Protein AF-A0AAW9J651-F1 (afdb_monomer_lite)

Structure (mmCIF, N/CA/C/O backbone):
data_AF-A0AAW9J651-F1
#
_entry.id   AF-A0AAW9J651-F1
#
loop_
_atom_site.group_PDB
_atom_site.id
_atom_site.type_symbol
_atom_site.label_atom_id
_atom_site.label_alt_id
_atom_site.label_comp_id
_atom_site.label_asym_id
_atom_site.label_entity_id
_atom_site.label_seq_id
_atom_site.pdbx_PDB_ins_code
_atom_site.Cartn_x
_atom_site.Cartn_y
_atom_site.Cartn_z
_atom_site.occupancy
_atom_site.B_iso_or_equiv
_atom_site.auth_seq_id
_atom_site.auth_comp_id
_atom_site.auth_asym_id
_atom_site.auth_atom_id
_atom_site.pdbx_PDB_model_num
ATOM 1 N N . SER A 1 1 ? 19.633 12.156 -17.819 1.00 75.06 1 SER A N 1
ATOM 2 C CA . SER A 1 1 ? 20.146 12.216 -19.207 1.00 75.06 1 SER A CA 1
ATOM 3 C C . SER A 1 1 ? 18.986 12.232 -20.197 1.00 75.06 1 SER A C 1
ATOM 5 O O . SER A 1 1 ? 17.967 11.613 -19.909 1.00 75.06 1 SER A O 1
ATOM 7 N N . LYS A 1 2 ? 19.108 12.922 -21.343 1.00 80.44 2 LYS A N 1
ATOM 8 C CA . LYS A 1 2 ? 18.122 12.853 -22.446 1.00 80.44 2 LYS A CA 1
ATOM 9 C C . LYS A 1 2 ? 18.175 11.519 -23.210 1.00 80.44 2 LYS A C 1
ATOM 11 O O . LYS A 1 2 ? 17.219 11.188 -23.891 1.00 80.44 2 LYS A O 1
ATOM 16 N N . LEU A 1 3 ? 19.257 10.753 -23.050 1.00 88.94 3 LEU A N 1
ATOM 17 C CA . LEU A 1 3 ? 19.467 9.455 -23.703 1.00 88.94 3 LEU A CA 1
ATOM 18 C C . LEU A 1 3 ? 18.819 8.277 -22.950 1.00 88.94 3 LEU A C 1
ATOM 20 O O . LEU A 1 3 ? 18.811 7.159 -23.449 1.00 88.94 3 LEU A O 1
ATOM 24 N N . LEU A 1 4 ? 18.282 8.509 -21.745 1.00 87.88 4 LEU A N 1
ATOM 25 C CA . LEU A 1 4 ? 17.585 7.478 -20.976 1.00 87.88 4 LEU A CA 1
ATOM 26 C C . LEU A 1 4 ? 16.144 7.340 -21.479 1.00 87.88 4 LEU A C 1
ATOM 28 O O . LEU A 1 4 ? 15.348 8.273 -21.335 1.00 87.88 4 LEU A O 1
ATOM 32 N N . ASN A 1 5 ? 15.791 6.159 -21.990 1.00 89.56 5 ASN A N 1
ATOM 33 C CA . ASN A 1 5 ? 14.395 5.806 -22.229 1.00 89.56 5 ASN A CA 1
ATOM 34 C C . ASN A 1 5 ? 13.692 5.564 -20.882 1.00 89.56 5 ASN A C 1
ATOM 36 O O . ASN A 1 5 ? 13.810 4.492 -20.294 1.00 89.56 5 ASN A O 1
ATOM 40 N N . ARG A 1 6 ? 12.975 6.576 -20.385 1.00 93.19 6 ARG A N 1
ATOM 41 C CA . ARG A 1 6 ? 12.318 6.546 -19.067 1.00 93.19 6 ARG A CA 1
ATOM 42 C C . ARG A 1 6 ? 11.169 5.549 -18.971 1.00 93.19 6 ARG A C 1
ATOM 44 O O . ARG A 1 6 ? 10.837 5.157 -17.864 1.00 93.19 6 ARG A O 1
ATOM 51 N N . THR A 1 7 ? 10.587 5.147 -20.097 1.00 89.81 7 THR A N 1
ATOM 52 C CA . THR A 1 7 ? 9.456 4.214 -20.118 1.00 89.81 7 THR A CA 1
ATOM 53 C C . THR A 1 7 ? 9.890 2.795 -19.771 1.00 89.81 7 THR A C 1
ATOM 55 O O . THR A 1 7 ? 9.180 2.114 -19.047 1.00 89.81 7 THR A O 1
ATOM 58 N N . ILE A 1 8 ? 11.048 2.351 -20.272 1.00 91.88 8 ILE A N 1
ATOM 59 C CA . ILE A 1 8 ? 11.510 0.961 -20.095 1.00 91.88 8 ILE A CA 1
ATOM 60 C C . ILE A 1 8 ? 12.762 0.832 -19.224 1.00 91.88 8 ILE A C 1
ATOM 62 O O . ILE A 1 8 ? 13.072 -0.263 -18.776 1.00 91.88 8 ILE A O 1
ATOM 66 N N . ASN A 1 9 ? 13.495 1.926 -18.993 1.00 90.50 9 ASN A N 1
ATOM 67 C CA . ASN A 1 9 ? 14.720 1.935 -18.183 1.00 90.50 9 ASN A CA 1
ATOM 68 C C . ASN A 1 9 ? 14.652 2.898 -16.990 1.00 90.50 9 ASN A C 1
ATOM 70 O O . ASN A 1 9 ? 15.641 3.072 -16.279 1.00 90.50 9 ASN A O 1
ATOM 74 N N . GLY A 1 10 ? 13.520 3.576 -16.789 1.00 90.62 10 GLY A N 1
ATOM 75 C CA . GLY A 1 10 ? 13.288 4.393 -15.606 1.00 90.62 10 GLY A CA 1
ATOM 76 C C . GLY A 1 10 ? 12.622 3.562 -14.518 1.00 90.62 10 GLY A C 1
ATOM 77 O O . GLY A 1 10 ? 11.543 3.026 -14.740 1.00 90.62 10 GLY A O 1
ATOM 78 N N . LEU A 1 11 ? 13.254 3.475 -13.349 1.00 91.31 11 LEU A N 1
ATOM 79 C CA . LEU A 1 11 ? 12.649 2.887 -12.158 1.00 91.31 11 LEU A CA 1
ATOM 80 C C . LEU A 1 11 ? 12.175 4.017 -11.250 1.00 91.31 11 LEU A C 1
ATOM 82 O O . LEU A 1 11 ? 12.973 4.856 -10.824 1.00 91.31 11 LEU A O 1
ATOM 86 N N . TYR A 1 12 ? 10.872 4.043 -10.997 1.00 93.12 12 TYR A N 1
ATOM 87 C CA . TYR A 1 12 ? 10.204 5.050 -10.189 1.00 93.12 12 TYR A CA 1
ATOM 88 C C . TYR A 1 12 ? 9.187 4.352 -9.293 1.00 93.12 12 TYR A C 1
ATOM 90 O O . TYR A 1 12 ? 8.503 3.454 -9.790 1.00 93.12 12 TYR A O 1
ATOM 98 N N . PRO A 1 13 ? 9.024 4.797 -8.037 1.00 94.12 13 PRO A N 1
ATOM 99 C CA . PRO A 1 13 ? 7.920 4.337 -7.218 1.00 94.12 13 PRO A CA 1
ATOM 100 C C . PRO A 1 13 ? 6.598 4.567 -7.961 1.00 94.12 13 PRO A C 1
ATOM 102 O O . PRO A 1 13 ? 6.349 5.692 -8.416 1.00 94.12 13 PRO A O 1
ATOM 105 N N . PRO A 1 14 ? 5.747 3.539 -8.111 1.00 96.50 14 PRO A N 1
ATOM 106 C CA . PRO A 1 14 ? 4.494 3.670 -8.851 1.00 96.50 14 PRO A CA 1
ATOM 107 C C . PRO A 1 14 ? 3.507 4.615 -8.148 1.00 96.50 14 PRO A C 1
ATOM 109 O O . PRO A 1 14 ? 2.644 5.218 -8.788 1.00 96.50 14 PRO A O 1
ATOM 112 N N . GLY A 1 15 ? 3.617 4.762 -6.826 1.00 96.88 15 GLY A N 1
ATOM 113 C CA . GLY A 1 15 ? 2.658 5.498 -6.018 1.00 96.88 15 GLY A CA 1
ATOM 114 C C . GLY A 1 15 ? 1.270 4.858 -6.061 1.00 96.88 15 GLY A C 1
ATOM 115 O O . GLY A 1 15 ? 1.116 3.644 -6.191 1.00 96.88 15 GLY A O 1
ATOM 116 N N . SER A 1 16 ? 0.227 5.686 -5.975 1.00 97.75 16 SER A N 1
ATOM 117 C CA . SER A 1 16 ? -1.147 5.216 -5.741 1.00 97.75 16 SER A CA 1
ATOM 118 C C . SER A 1 16 ? -1.716 4.273 -6.805 1.00 97.75 16 SER A C 1
ATOM 120 O O . SER A 1 16 ? -2.645 3.538 -6.486 1.00 97.75 16 SER A O 1
ATOM 122 N N . VAL A 1 17 ? -1.174 4.225 -8.028 1.00 97.69 17 VAL A N 1
ATOM 123 C CA . VAL A 1 17 ? -1.630 3.237 -9.028 1.00 97.69 17 VAL A CA 1
ATOM 124 C C . VAL A 1 17 ? -1.392 1.795 -8.556 1.00 97.69 17 VAL A C 1
ATOM 126 O O . VAL A 1 17 ? -2.161 0.896 -8.901 1.00 97.69 17 VAL A O 1
ATOM 129 N N . PHE A 1 18 ? -0.393 1.587 -7.688 1.00 98.50 18 PHE A N 1
ATOM 130 C CA . PHE A 1 18 ? -0.083 0.295 -7.075 1.00 98.50 18 PHE A CA 1
ATOM 131 C C . PHE A 1 18 ? -1.195 -0.225 -6.156 1.00 98.50 18 PHE A C 1
ATOM 133 O O . PHE A 1 18 ? -1.317 -1.430 -5.962 1.00 98.50 18 PHE A O 1
ATOM 140 N N . LYS A 1 19 ? -2.080 0.648 -5.653 1.00 98.62 19 LYS A N 1
ATOM 141 C CA . LYS A 1 19 ? -3.225 0.239 -4.823 1.00 98.62 19 LYS A CA 1
ATOM 142 C C . LYS A 1 19 ? -4.154 -0.741 -5.534 1.00 98.62 19 LYS A C 1
ATOM 144 O O . LYS A 1 19 ? -4.860 -1.478 -4.863 1.00 98.62 19 LYS A O 1
ATOM 149 N N . THR A 1 20 ? -4.119 -0.812 -6.864 1.00 98.62 20 THR A N 1
ATOM 150 C CA . THR A 1 20 ? -4.807 -1.859 -7.637 1.00 98.62 20 THR A CA 1
ATOM 151 C C . THR A 1 20 ? -4.262 -3.259 -7.325 1.00 98.62 20 THR A C 1
ATOM 153 O O . THR A 1 20 ? -5.034 -4.199 -7.134 1.00 98.62 20 THR A O 1
ATOM 156 N N . VAL A 1 21 ? -2.934 -3.398 -7.231 1.00 98.56 21 VAL A N 1
ATOM 157 C CA . VAL A 1 21 ? -2.256 -4.654 -6.868 1.00 98.56 21 VAL A CA 1
ATOM 158 C C . VAL A 1 21 ? -2.578 -5.003 -5.418 1.00 98.56 21 VAL A C 1
ATOM 160 O O . VAL A 1 21 ? -3.012 -6.116 -5.137 1.00 98.56 21 VAL A O 1
ATOM 163 N N . THR A 1 22 ? -2.475 -4.026 -4.514 1.00 98.69 22 THR A N 1
ATOM 164 C CA . THR A 1 22 ? -2.824 -4.200 -3.096 1.00 98.69 22 THR A CA 1
ATOM 165 C C . THR A 1 22 ? -4.294 -4.566 -2.900 1.00 98.69 22 THR A C 1
ATOM 167 O O . THR A 1 22 ? -4.586 -5.453 -2.107 1.00 98.69 22 THR A O 1
ATOM 170 N N . LEU A 1 23 ? -5.225 -3.943 -3.634 1.00 98.69 23 LEU A N 1
ATOM 171 C CA . LEU A 1 23 ? -6.651 -4.287 -3.595 1.00 98.69 23 LEU A CA 1
ATOM 172 C C . LEU A 1 23 ? -6.877 -5.734 -4.035 1.00 98.69 23 LEU A C 1
ATOM 174 O O . LEU A 1 23 ? -7.603 -6.469 -3.373 1.00 98.69 23 LEU A O 1
ATOM 178 N N . SER A 1 24 ? -6.231 -6.140 -5.132 1.00 98.62 24 SER A N 1
ATOM 179 C CA . SER A 1 24 ? -6.317 -7.509 -5.651 1.00 98.62 24 SER A CA 1
ATOM 180 C C . SER A 1 24 ? -5.800 -8.512 -4.619 1.00 98.62 24 SER A C 1
ATOM 182 O O . SER A 1 24 ? -6.484 -9.483 -4.312 1.00 98.62 24 SER A O 1
ATOM 184 N N . ALA A 1 25 ? -4.640 -8.235 -4.016 1.00 98.44 25 ALA A N 1
ATOM 185 C CA . ALA A 1 25 ? -4.058 -9.080 -2.978 1.00 98.44 25 ALA A CA 1
ATOM 186 C C . ALA A 1 25 ? -4.934 -9.163 -1.721 1.00 98.44 25 ALA A C 1
ATOM 188 O O . ALA A 1 25 ? -5.124 -10.248 -1.176 1.00 98.44 25 ALA A O 1
ATOM 189 N N . ALA A 1 26 ? -5.498 -8.035 -1.285 1.00 98.38 26 ALA A N 1
ATOM 190 C CA . ALA A 1 26 ? -6.377 -7.982 -0.125 1.00 98.38 26 ALA A CA 1
ATOM 191 C C . ALA A 1 26 ? -7.653 -8.808 -0.345 1.00 98.38 26 ALA A C 1
ATOM 193 O O . ALA A 1 26 ? -8.022 -9.586 0.528 1.00 98.38 26 ALA A O 1
ATOM 194 N N . LEU A 1 27 ? -8.284 -8.689 -1.519 1.00 98.44 27 LEU A N 1
ATOM 195 C CA . LEU A 1 27 ? -9.498 -9.435 -1.865 1.00 98.44 27 LEU A CA 1
ATOM 196 C C . LEU A 1 27 ? -9.245 -10.937 -2.041 1.00 98.44 27 LEU A C 1
ATOM 198 O O . LEU A 1 27 ? -10.101 -11.736 -1.673 1.00 98.44 27 LEU A O 1
ATOM 202 N N . GLU A 1 28 ? -8.092 -11.334 -2.588 1.00 97.94 28 GLU A N 1
ATOM 203 C CA . GLU A 1 28 ? -7.701 -12.749 -2.659 1.00 97.94 28 GLU A CA 1
ATOM 204 C C . GLU A 1 28 ? -7.407 -13.337 -1.269 1.00 97.94 28 GLU A C 1
ATOM 206 O O . GLU A 1 28 ? -7.663 -14.518 -1.035 1.00 97.94 28 GLU A O 1
ATOM 211 N N . ASN A 1 29 ? -6.869 -12.528 -0.349 1.00 97.00 29 ASN A N 1
ATOM 212 C CA . ASN A 1 29 ? -6.546 -12.949 1.013 1.00 97.00 29 ASN A CA 1
ATOM 213 C C . ASN A 1 29 ? -7.784 -13.030 1.921 1.00 97.00 29 ASN A C 1
ATOM 215 O O . ASN A 1 29 ? -7.926 -13.980 2.687 1.00 97.00 29 ASN A O 1
ATOM 219 N N . ASP A 1 30 ? -8.673 -12.040 1.835 1.00 97.69 30 ASP A N 1
ATOM 220 C CA . ASP A 1 30 ? -9.935 -11.985 2.569 1.00 97.69 30 ASP A CA 1
ATOM 221 C C . ASP A 1 30 ? -11.011 -11.280 1.722 1.00 97.69 30 ASP A C 1
ATOM 223 O O . ASP A 1 30 ? -11.089 -10.050 1.703 1.00 97.69 30 ASP A O 1
ATOM 227 N N . PRO A 1 31 ? -11.897 -12.032 1.045 1.00 97.62 31 PRO A N 1
ATOM 228 C CA . PRO A 1 31 ? -12.981 -11.448 0.260 1.00 97.62 31 PRO A CA 1
ATOM 229 C C . PRO A 1 31 ? -14.009 -10.671 1.093 1.00 97.62 31 PRO A C 1
ATOM 231 O O . PRO A 1 31 ? -14.764 -9.874 0.536 1.00 97.62 31 PRO A O 1
ATOM 234 N N . SER A 1 32 ? -14.079 -10.890 2.413 1.00 97.75 32 SER A N 1
ATOM 235 C CA . SER A 1 32 ? -15.094 -10.271 3.274 1.00 97.75 32 SER A CA 1
ATOM 236 C C . SER A 1 32 ? -14.879 -8.767 3.474 1.00 97.75 32 SER A C 1
ATOM 238 O O . SER A 1 32 ? -15.833 -8.054 3.803 1.00 97.75 32 SER A O 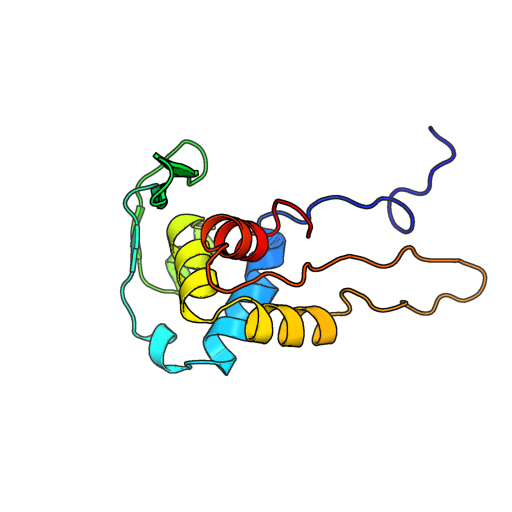1
ATOM 240 N N . ILE A 1 33 ? -13.675 -8.256 3.176 1.00 97.94 33 ILE A N 1
ATOM 241 C CA . ILE A 1 33 ? -13.333 -6.829 3.285 1.00 97.94 33 ILE A CA 1
ATOM 242 C C . ILE A 1 33 ? -14.210 -5.922 2.415 1.00 97.94 33 ILE A C 1
ATOM 244 O O . ILE A 1 33 ? -14.298 -4.727 2.687 1.00 97.94 33 ILE A O 1
ATOM 248 N N . VAL A 1 34 ? -14.893 -6.465 1.400 1.00 98.00 34 VAL A N 1
ATOM 249 C CA . VAL A 1 34 ? -15.875 -5.715 0.594 1.00 98.00 34 VAL A CA 1
ATOM 250 C C . VAL A 1 34 ? -17.035 -5.174 1.432 1.00 98.00 34 VAL A C 1
ATOM 252 O O . VAL A 1 34 ? -17.630 -4.167 1.065 1.00 98.00 34 VAL A O 1
ATOM 255 N N . ASN A 1 35 ? -17.330 -5.814 2.567 1.00 98.19 35 ASN A N 1
ATOM 256 C CA . ASN A 1 35 ? -18.384 -5.411 3.499 1.00 98.19 35 ASN A CA 1
ATOM 257 C C . ASN A 1 35 ? -17.839 -4.636 4.709 1.00 98.19 35 ASN A C 1
ATOM 259 O O . ASN A 1 35 ? -18.599 -4.283 5.611 1.00 98.19 35 ASN A O 1
ATOM 263 N N . ARG A 1 36 ? -16.521 -4.415 4.776 1.00 98.19 36 ARG A N 1
ATOM 264 C CA . ARG A 1 36 ? -15.876 -3.760 5.911 1.00 98.19 36 ARG A CA 1
ATOM 265 C C . ARG A 1 36 ? -15.960 -2.245 5.768 1.00 98.19 36 ARG A C 1
ATOM 267 O O . ARG A 1 36 ? -15.673 -1.683 4.714 1.00 98.19 36 ARG A O 1
ATOM 274 N N . THR A 1 37 ? -16.268 -1.590 6.881 1.00 98.56 37 THR A N 1
ATOM 275 C CA . THR A 1 37 ? -16.080 -0.149 7.046 1.00 98.56 37 THR A CA 1
ATOM 276 C C . THR A 1 37 ? -14.712 0.108 7.666 1.00 98.56 37 THR A C 1
ATOM 278 O O . THR A 1 37 ? -14.367 -0.467 8.701 1.00 98.56 37 THR A O 1
ATOM 281 N N . PHE A 1 38 ? -13.937 0.990 7.050 1.00 98.50 38 PHE A N 1
ATOM 282 C CA . PHE A 1 38 ? -12.624 1.416 7.509 1.00 98.50 38 PHE A CA 1
ATOM 283 C C . PHE A 1 38 ? -12.715 2.812 8.111 1.00 98.50 38 PHE A C 1
ATOM 285 O O . PHE A 1 38 ? -13.343 3.695 7.536 1.00 98.50 38 PHE A O 1
ATOM 292 N N . ASN A 1 39 ? -12.063 3.026 9.251 1.00 98.25 39 ASN A N 1
ATOM 293 C CA . ASN A 1 39 ? -11.957 4.350 9.853 1.00 98.25 39 ASN A CA 1
ATOM 294 C C . ASN A 1 39 ? -10.669 5.035 9.375 1.00 98.25 39 ASN A C 1
ATOM 296 O O . ASN A 1 39 ? -9.571 4.645 9.771 1.00 98.25 39 ASN A O 1
ATOM 300 N N . ASP A 1 40 ? -10.811 6.048 8.526 1.00 98.56 40 ASP A N 1
ATOM 301 C CA . ASP A 1 40 ? -9.713 6.851 8.005 1.00 98.56 40 ASP A CA 1
ATOM 302 C C . ASP A 1 40 ? -9.569 8.170 8.786 1.00 98.56 40 ASP A C 1
ATOM 304 O O . ASP A 1 40 ? -10.278 9.156 8.554 1.00 98.56 40 ASP A O 1
ATOM 308 N N . THR A 1 41 ? -8.590 8.199 9.690 1.00 97.88 41 THR A N 1
ATOM 309 C CA . THR A 1 41 ? -8.219 9.369 10.505 1.00 97.88 41 THR A CA 1
ATOM 310 C C . THR A 1 41 ? -7.211 10.301 9.819 1.00 97.88 41 THR A C 1
ATOM 312 O O . THR A 1 41 ? -6.741 11.264 10.425 1.00 97.88 41 THR A O 1
ATOM 315 N N . GLY A 1 42 ? -6.852 10.025 8.563 1.00 98.38 42 GLY A N 1
ATOM 316 C CA . GLY A 1 42 ? -5.890 10.783 7.767 1.00 98.38 42 GLY A CA 1
ATOM 317 C C . GLY A 1 42 ? -4.437 10.340 7.905 1.00 98.38 42 GLY A C 1
ATOM 318 O O . GLY A 1 42 ? -3.605 10.744 7.086 1.00 98.38 42 GLY A O 1
ATOM 319 N N . LYS A 1 43 ? -4.117 9.494 8.894 1.00 98.31 43 LYS A N 1
ATOM 320 C CA . LYS A 1 43 ? -2.775 8.932 9.073 1.00 98.31 43 LYS A CA 1
ATOM 321 C C . LYS A 1 43 ? -2.747 7.623 9.863 1.00 98.31 43 LYS A C 1
ATOM 323 O O . LYS A 1 43 ? -3.625 7.354 10.676 1.00 98.31 43 LYS A O 1
ATOM 328 N N . ILE A 1 44 ? -1.675 6.863 9.671 1.00 98.25 44 ILE A N 1
ATOM 329 C CA . ILE A 1 44 ? -1.238 5.761 10.532 1.00 98.25 44 ILE A CA 1
ATOM 330 C C . ILE A 1 44 ? 0.031 6.229 11.243 1.00 98.25 44 ILE A C 1
ATOM 332 O O . ILE A 1 44 ? 0.950 6.708 10.579 1.00 98.25 44 ILE A O 1
ATOM 336 N N . THR A 1 45 ? 0.092 6.086 12.564 1.00 97.50 45 THR A N 1
ATOM 337 C CA . THR A 1 45 ? 1.313 6.317 13.350 1.00 97.50 45 THR A CA 1
ATOM 338 C C . THR A 1 45 ? 1.881 4.968 13.773 1.00 97.50 45 THR A C 1
ATOM 340 O O . THR A 1 45 ? 1.176 4.166 14.387 1.00 97.50 45 THR A O 1
ATOM 343 N N . PHE A 1 46 ? 3.136 4.706 13.423 1.00 96.19 46 PHE A N 1
ATOM 344 C CA . PHE A 1 46 ? 3.821 3.451 13.727 1.00 96.19 46 PHE A CA 1
ATOM 345 C C . PHE A 1 46 ? 4.473 3.486 15.122 1.00 96.19 46 PHE A C 1
ATOM 347 O O . PHE A 1 46 ? 4.631 4.567 15.697 1.00 96.19 46 PHE A O 1
ATOM 354 N N . PRO A 1 47 ? 4.876 2.328 15.687 1.00 92.44 47 PRO A N 1
ATOM 355 C CA . PRO A 1 47 ? 5.477 2.268 17.024 1.00 92.44 47 PRO A CA 1
ATOM 356 C C . PRO A 1 47 ? 6.749 3.111 17.200 1.00 92.44 47 PRO A C 1
ATOM 358 O O . PRO A 1 47 ? 7.040 3.549 18.309 1.00 92.44 47 PRO A O 1
ATOM 361 N N . ASP A 1 48 ? 7.495 3.352 16.120 1.00 92.31 48 ASP A N 1
ATOM 362 C CA . ASP A 1 48 ? 8.704 4.185 16.106 1.00 92.31 48 ASP A CA 1
ATOM 363 C C . ASP A 1 48 ? 8.414 5.696 15.982 1.00 92.31 48 ASP A C 1
ATOM 365 O O . ASP A 1 48 ? 9.337 6.507 15.920 1.00 92.31 48 ASP A O 1
ATOM 369 N N . GLY A 1 49 ? 7.135 6.085 15.951 1.00 95.06 49 GLY A N 1
ATOM 370 C CA . GLY A 1 49 ? 6.679 7.469 15.831 1.00 95.06 49 GLY A CA 1
ATOM 371 C C . GLY A 1 49 ? 6.623 8.001 14.398 1.00 95.06 49 GLY A C 1
ATOM 372 O O . GLY A 1 49 ? 6.176 9.132 14.195 1.00 95.06 49 GLY A O 1
ATOM 373 N N . THR A 1 50 ? 7.035 7.217 13.397 1.00 95.38 50 THR A N 1
ATOM 374 C CA . THR A 1 50 ? 6.878 7.612 11.992 1.00 95.38 50 THR A CA 1
ATOM 375 C C . THR A 1 50 ? 5.409 7.555 11.563 1.00 95.38 50 THR A C 1
ATOM 377 O O . THR A 1 50 ? 4.581 6.877 12.175 1.00 95.38 50 THR A O 1
ATOM 380 N N . GLU A 1 51 ? 5.056 8.304 10.513 1.00 97.06 51 GLU A N 1
ATOM 381 C CA . GLU A 1 51 ? 3.671 8.423 10.051 1.00 97.06 51 GLU A CA 1
ATOM 382 C C . GLU A 1 51 ? 3.526 8.131 8.557 1.00 97.06 51 GLU A C 1
ATOM 384 O O . GLU A 1 51 ? 4.265 8.664 7.724 1.00 97.06 51 GLU A O 1
ATOM 389 N N . LEU A 1 52 ? 2.483 7.382 8.207 1.00 97.81 52 LEU A N 1
ATOM 390 C CA . LEU A 1 52 ? 1.959 7.286 6.849 1.00 97.81 52 LEU A CA 1
ATOM 391 C C . LEU A 1 52 ? 0.706 8.155 6.763 1.00 97.81 52 LEU A C 1
ATOM 393 O O . LEU A 1 52 ? -0.265 7.925 7.474 1.00 97.81 52 LEU A O 1
ATOM 397 N N . ASN A 1 53 ? 0.735 9.174 5.908 1.00 98.25 53 ASN A N 1
ATOM 398 C CA . ASN A 1 53 ? -0.317 10.184 5.813 1.00 98.25 53 ASN A CA 1
ATOM 399 C C . ASN A 1 53 ? -1.097 10.039 4.502 1.00 98.25 53 ASN A C 1
ATOM 401 O O . ASN A 1 53 ? -0.511 9.745 3.457 1.00 98.25 53 ASN A O 1
ATOM 405 N N . ASN A 1 54 ? -2.396 10.330 4.522 1.00 98.25 54 ASN A N 1
ATOM 406 C CA . ASN A 1 54 ? -3.141 10.645 3.305 1.00 98.25 54 ASN A CA 1
ATOM 407 C C . ASN A 1 54 ? -2.590 11.911 2.639 1.00 98.25 54 ASN A C 1
ATOM 409 O O . ASN A 1 54 ? -1.887 12.719 3.258 1.00 98.25 54 ASN A O 1
ATOM 413 N N . TYR A 1 55 ? -2.944 12.114 1.370 1.00 94.44 55 TYR A N 1
ATOM 414 C CA . TYR A 1 55 ? -2.649 13.370 0.688 1.00 94.44 55 TYR A CA 1
ATOM 415 C C . TYR A 1 55 ? -3.219 14.554 1.486 1.00 94.44 55 TYR A C 1
ATOM 417 O O . TYR A 1 55 ? -4.345 14.501 1.975 1.00 94.44 55 TYR A O 1
ATOM 425 N N . MET A 1 56 ? -2.399 15.590 1.688 1.00 93.94 56 MET A N 1
ATOM 426 C CA . MET A 1 56 ? -2.713 16.745 2.545 1.00 93.94 56 MET A CA 1
ATOM 427 C C . MET A 1 56 ? -3.175 16.395 3.977 1.00 93.94 56 MET A C 1
ATOM 429 O O . MET A 1 56 ? -3.805 17.220 4.632 1.00 93.94 56 MET A O 1
ATOM 433 N N . LYS A 1 57 ? -2.853 15.194 4.487 1.00 94.44 57 LYS A N 1
ATOM 434 C CA . LYS A 1 57 ? -3.296 14.693 5.803 1.00 94.44 57 LYS A CA 1
ATOM 435 C C . LYS A 1 57 ? -4.823 14.695 5.977 1.00 94.44 57 LYS A C 1
ATOM 437 O O . LYS A 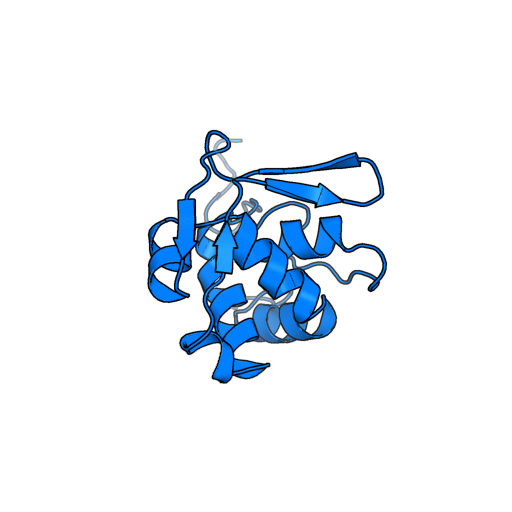1 57 ? -5.324 14.844 7.089 1.00 94.44 57 LYS A O 1
ATOM 442 N N . GLN A 1 58 ? -5.567 1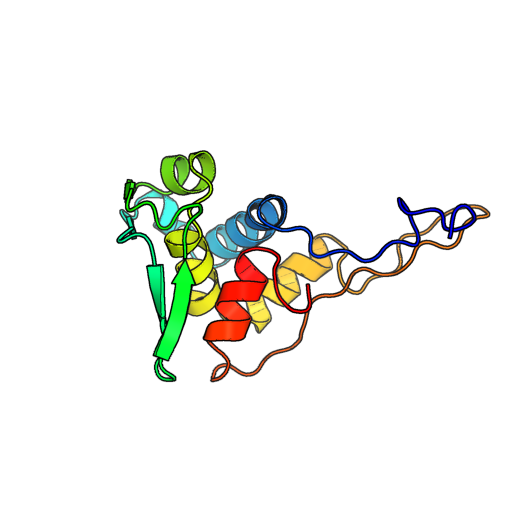4.557 4.879 1.00 96.12 58 GLN A N 1
ATOM 443 C CA . GLN A 1 58 ? -7.024 14.574 4.913 1.00 96.12 58 GLN A CA 1
ATOM 444 C C . GLN A 1 58 ? -7.569 13.349 5.655 1.00 96.12 58 GLN A C 1
ATOM 446 O O . GLN A 1 58 ? -7.263 12.216 5.288 1.00 96.12 58 GLN A O 1
ATOM 451 N N . ALA A 1 59 ? -8.419 13.579 6.655 1.00 98.00 59 ALA A N 1
ATOM 452 C CA . ALA A 1 59 ? -9.227 12.538 7.278 1.00 98.00 59 ALA A CA 1
ATOM 453 C C . ALA A 1 59 ? -10.530 12.371 6.490 1.00 98.00 59 ALA A C 1
ATOM 455 O O . ALA A 1 59 ? -11.295 13.326 6.335 1.00 98.00 59 ALA A O 1
ATOM 456 N N . HIS A 1 60 ? -10.772 11.169 5.974 1.00 97.81 60 HIS A N 1
ATOM 457 C CA . HIS A 1 60 ? -11.973 10.868 5.193 1.00 97.81 60 HIS A CA 1
ATOM 458 C C . HIS A 1 60 ? -13.106 10.266 6.040 1.00 97.81 60 HIS A C 1
ATOM 460 O O . HIS A 1 60 ? -14.237 10.177 5.564 1.00 97.81 60 HIS A O 1
ATOM 466 N N . GLY A 1 61 ? -12.829 9.902 7.297 1.00 98.12 61 GLY A N 1
ATOM 467 C CA . GLY A 1 61 ? -13.800 9.298 8.202 1.00 98.12 61 GLY A CA 1
ATOM 468 C C . GLY A 1 61 ? -14.083 7.842 7.844 1.00 98.12 61 GLY A C 1
ATOM 469 O O . GLY A 1 61 ? -13.192 7.109 7.424 1.00 98.12 61 GLY A O 1
ATOM 470 N N . ASN A 1 62 ? -15.328 7.41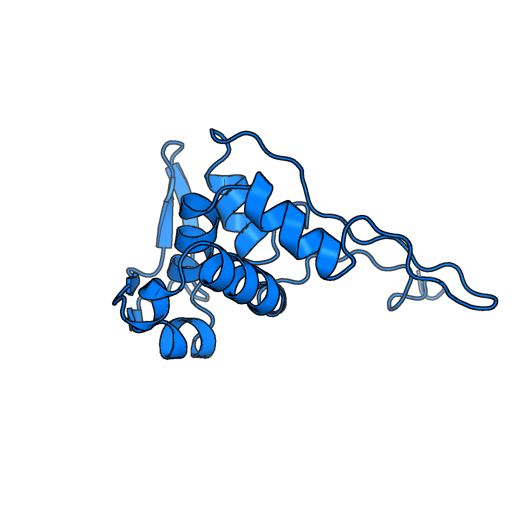3 8.023 1.00 98.50 62 ASN A N 1
ATOM 471 C CA . ASN A 1 62 ? -15.724 6.043 7.718 1.00 98.50 62 ASN A CA 1
ATOM 472 C C . ASN A 1 62 ? -15.860 5.846 6.205 1.00 98.50 62 ASN A C 1
ATOM 474 O O . ASN A 1 62 ? -16.684 6.496 5.562 1.00 98.50 62 ASN A O 1
ATOM 478 N N . LEU A 1 63 ? -15.071 4.926 5.659 1.00 98.56 63 LEU A N 1
ATOM 479 C CA . LEU A 1 63 ? -15.052 4.571 4.247 1.00 98.56 63 LEU A CA 1
ATOM 480 C C . LEU A 1 63 ? -15.438 3.106 4.063 1.00 98.56 63 LEU A C 1
ATOM 482 O O . LEU A 1 63 ? -14.944 2.242 4.783 1.00 98.56 63 LEU A O 1
ATOM 486 N N . ASP A 1 64 ? -16.257 2.812 3.059 1.00 98.62 64 ASP A N 1
ATOM 487 C CA . ASP A 1 64 ? -16.272 1.472 2.474 1.00 98.62 64 ASP A CA 1
ATOM 488 C C . ASP A 1 64 ? -15.046 1.279 1.557 1.00 98.62 64 ASP A C 1
ATOM 490 O O . ASP A 1 64 ? -14.304 2.223 1.249 1.00 98.62 64 ASP A O 1
ATOM 494 N N . LEU A 1 65 ? -14.810 0.042 1.118 1.00 98.56 65 LEU A N 1
ATOM 495 C CA . LEU A 1 65 ? -13.657 -0.287 0.278 1.00 98.56 65 LEU A CA 1
ATOM 496 C C . LEU A 1 65 ? -13.664 0.464 -1.067 1.00 98.56 65 LEU A C 1
ATOM 498 O O . LEU A 1 65 ? -12.608 0.874 -1.559 1.00 98.56 65 LEU A O 1
ATOM 502 N N . GLN A 1 66 ? -14.844 0.674 -1.658 1.00 98.38 66 GLN A N 1
ATOM 503 C CA . GLN A 1 66 ? -14.984 1.351 -2.948 1.00 98.38 66 GLN A CA 1
ATOM 504 C C . GLN A 1 66 ? -14.610 2.833 -2.835 1.00 98.38 66 GLN A C 1
ATOM 506 O O . GLN A 1 66 ? -13.864 3.358 -3.667 1.00 98.38 66 GLN A O 1
ATOM 511 N N . MET A 1 67 ? -15.086 3.504 -1.789 1.00 98.62 67 MET A N 1
ATOM 512 C CA . MET A 1 67 ? -14.774 4.893 -1.496 1.00 98.62 67 MET A CA 1
ATOM 513 C C . MET A 1 67 ? -13.306 5.047 -1.105 1.00 98.62 67 MET A C 1
ATOM 515 O O . MET A 1 67 ? -12.657 5.971 -1.591 1.00 98.62 67 MET A O 1
ATOM 519 N N . ALA A 1 68 ? -12.748 4.116 -0.324 1.00 98.69 68 ALA A N 1
ATOM 520 C CA . ALA A 1 68 ? -11.322 4.091 0.002 1.00 98.69 68 ALA A CA 1
ATOM 521 C C . ALA A 1 68 ? -10.432 4.034 -1.245 1.00 98.69 68 ALA A C 1
ATOM 523 O O . ALA A 1 68 ? -9.456 4.783 -1.338 1.00 98.69 68 ALA A O 1
ATOM 524 N N . TYR A 1 69 ? -10.785 3.196 -2.226 1.00 98.62 69 TYR A N 1
ATOM 525 C CA . TYR A 1 69 ? -10.088 3.151 -3.512 1.00 98.62 69 TYR A CA 1
ATOM 526 C C . TYR A 1 69 ? -10.294 4.441 -4.316 1.00 98.62 69 TYR A C 1
ATOM 528 O O . TYR A 1 69 ? -9.326 5.014 -4.817 1.00 98.62 69 TYR A O 1
ATOM 536 N N . ARG A 1 70 ? -11.529 4.961 -4.370 1.00 98.31 70 ARG A N 1
ATOM 537 C CA . ARG A 1 70 ? -11.873 6.203 -5.083 1.00 98.31 70 ARG A CA 1
ATOM 538 C C . ARG A 1 70 ? -11.097 7.418 -4.577 1.00 98.31 70 ARG A C 1
ATOM 540 O O . ARG A 1 70 ? -10.610 8.199 -5.390 1.00 98.31 70 ARG A O 1
ATOM 547 N N . VAL A 1 71 ? -11.012 7.610 -3.261 1.00 98.25 71 VAL A N 1
ATOM 548 C CA . VAL A 1 71 ? -10.273 8.739 -2.663 1.00 98.25 71 VAL A CA 1
ATOM 549 C C . VAL A 1 71 ? -8.779 8.458 -2.542 1.00 98.25 71 VAL A C 1
ATOM 551 O O . VAL A 1 71 ? -8.026 9.322 -2.105 1.00 98.25 71 VAL A O 1
ATOM 554 N N . SER A 1 72 ? -8.337 7.264 -2.950 1.00 98.19 72 SER A N 1
ATOM 555 C CA . SER A 1 72 ? -6.955 6.823 -2.836 1.00 98.19 72 SER A CA 1
ATOM 556 C C . SER A 1 72 ? -6.439 6.954 -1.397 1.00 98.19 72 SER A C 1
ATOM 558 O O . SER A 1 72 ? -5.357 7.492 -1.156 1.00 98.19 72 SER A O 1
ATOM 560 N N . SER A 1 73 ? -7.189 6.441 -0.420 1.00 98.75 73 SER A N 1
ATOM 561 C CA . SER A 1 73 ? -6.787 6.489 0.993 1.00 98.75 73 SER A CA 1
ATOM 562 C C . SER A 1 73 ? -5.458 5.751 1.203 1.00 98.75 73 SER A C 1
ATOM 564 O O . SER A 1 73 ? -5.322 4.573 0.883 1.00 98.75 73 SER A O 1
ATOM 566 N N . ASN A 1 74 ? -4.436 6.430 1.717 1.00 98.69 74 ASN A N 1
ATOM 567 C CA . ASN A 1 74 ? -3.206 5.766 2.142 1.00 98.69 74 ASN A CA 1
ATOM 568 C C . ASN A 1 74 ? -3.446 4.983 3.438 1.00 98.69 74 ASN A C 1
ATOM 570 O O . ASN A 1 74 ? -2.901 3.893 3.582 1.00 98.69 74 ASN A O 1
ATOM 574 N N . VAL A 1 75 ? -4.292 5.491 4.341 1.00 98.75 75 VAL A N 1
ATOM 575 C CA . VAL A 1 75 ? -4.622 4.820 5.608 1.00 98.75 75 VAL A CA 1
ATOM 576 C C . VAL A 1 75 ? -5.240 3.444 5.364 1.00 98.75 75 VAL A C 1
ATOM 578 O O . VAL A 1 75 ? -4.760 2.453 5.912 1.00 98.75 75 VAL A O 1
ATOM 581 N N . VAL A 1 76 ? -6.256 3.345 4.503 1.00 98.75 76 VAL A N 1
ATOM 582 C CA . VAL A 1 76 ? -6.922 2.059 4.238 1.00 98.75 76 VAL A CA 1
ATOM 583 C C . VAL A 1 76 ? -5.969 1.079 3.560 1.00 98.75 76 VAL A C 1
ATOM 585 O O . VAL A 1 76 ? -5.820 -0.050 4.015 1.00 98.75 76 VAL A O 1
ATOM 588 N N . PHE A 1 77 ? -5.264 1.507 2.513 1.00 98.81 77 PHE A N 1
ATOM 589 C CA . PHE A 1 77 ? -4.382 0.612 1.760 1.00 98.81 77 PHE A CA 1
ATOM 590 C C . PHE A 1 77 ? -3.109 0.224 2.518 1.00 98.81 77 PHE A C 1
ATOM 592 O O . PHE A 1 77 ? -2.655 -0.912 2.395 1.00 98.81 77 PHE A O 1
ATOM 599 N N . GLY A 1 78 ? -2.570 1.120 3.347 1.00 98.56 78 GLY A N 1
ATOM 600 C CA . GLY A 1 78 ? -1.497 0.792 4.281 1.00 98.56 78 GLY A CA 1
ATOM 601 C C . GLY A 1 78 ? -1.957 -0.216 5.337 1.00 98.56 78 GLY A C 1
ATOM 602 O O . GLY A 1 78 ? -1.233 -1.165 5.623 1.00 98.56 78 GLY A O 1
ATOM 603 N N . THR A 1 79 ? -3.181 -0.065 5.857 1.00 98.62 79 THR A N 1
ATOM 604 C CA . THR A 1 79 ? -3.785 -1.017 6.808 1.00 98.62 79 THR A CA 1
ATOM 605 C C . THR A 1 79 ? -3.953 -2.400 6.185 1.00 98.62 79 THR A C 1
ATOM 607 O O . THR A 1 79 ? -3.459 -3.373 6.745 1.00 98.62 79 THR A O 1
ATOM 610 N N . LEU A 1 80 ? -4.555 -2.487 4.993 1.00 98.69 80 LEU A N 1
ATOM 611 C CA . LEU A 1 80 ? -4.724 -3.757 4.276 1.00 98.69 80 LEU A CA 1
ATOM 612 C C . LEU A 1 80 ? -3.380 -4.449 4.010 1.00 98.69 80 LEU A C 1
ATOM 614 O O . LEU A 1 80 ? -3.265 -5.660 4.179 1.00 98.69 80 LEU A O 1
ATOM 618 N N . ALA A 1 81 ? -2.352 -3.689 3.617 1.00 98.44 81 ALA A N 1
ATOM 619 C CA . ALA A 1 81 ? -1.013 -4.226 3.385 1.00 98.44 81 ALA A CA 1
ATOM 620 C C . ALA A 1 81 ? -0.372 -4.793 4.662 1.00 98.44 81 ALA A C 1
ATOM 622 O O . ALA A 1 81 ? 0.240 -5.858 4.614 1.00 98.44 81 ALA A O 1
ATOM 623 N N . MET A 1 82 ? -0.527 -4.114 5.803 1.00 98.06 82 MET A N 1
ATOM 624 C CA . MET A 1 82 ? -0.044 -4.623 7.092 1.00 98.06 82 MET A CA 1
ATOM 625 C C . MET A 1 82 ? -0.798 -5.876 7.539 1.00 98.06 82 MET A C 1
ATOM 627 O O . MET A 1 82 ? -0.167 -6.819 8.001 1.00 98.06 82 MET A O 1
ATOM 631 N N . GLU A 1 83 ? -2.124 -5.899 7.386 1.00 97.31 83 GLU A N 1
ATOM 632 C CA . GLU A 1 83 ? -2.966 -7.038 7.774 1.00 97.31 83 GLU A CA 1
ATOM 633 C C . GLU A 1 83 ? -2.659 -8.297 6.948 1.00 97.31 83 GLU A C 1
ATOM 635 O O . GLU A 1 83 ? -2.618 -9.392 7.504 1.00 97.31 83 GLU A O 1
ATOM 640 N N . MET A 1 84 ? -2.410 -8.159 5.638 1.00 96.69 84 MET A N 1
ATOM 641 C CA . MET A 1 84 ? -2.052 -9.300 4.779 1.00 96.69 84 MET A CA 1
ATOM 642 C C . MET A 1 84 ? -0.582 -9.736 4.910 1.00 96.69 84 MET A C 1
ATOM 644 O O . MET A 1 84 ? -0.252 -10.889 4.632 1.00 96.69 84 MET A O 1
ATOM 648 N N . GLY A 1 85 ? 0.308 -8.814 5.289 1.00 97.88 85 GLY A N 1
ATOM 649 C CA . GLY A 1 85 ? 1.751 -9.036 5.366 1.00 97.88 85 GLY A CA 1
ATOM 650 C C . GLY A 1 85 ? 2.483 -9.005 4.014 1.00 97.88 85 GLY A C 1
ATOM 651 O O . GLY A 1 85 ? 1.913 -9.171 2.932 1.00 97.88 85 GLY A O 1
ATOM 652 N N . ASN A 1 86 ? 3.805 -8.805 4.070 1.00 98.19 86 ASN A N 1
ATOM 653 C CA . ASN A 1 86 ? 4.648 -8.699 2.874 1.00 98.19 86 ASN A CA 1
ATOM 654 C C . ASN A 1 86 ? 4.643 -9.949 1.976 1.00 98.19 86 ASN A C 1
ATOM 656 O O . ASN A 1 86 ? 4.589 -9.757 0.761 1.00 98.19 86 ASN A O 1
ATOM 660 N N . PRO A 1 87 ? 4.666 -11.199 2.492 1.00 98.19 87 PRO A N 1
ATOM 661 C CA . PRO A 1 87 ? 4.730 -12.379 1.629 1.00 98.19 87 PRO A CA 1
ATOM 662 C C . PRO A 1 87 ? 3.562 -12.476 0.641 1.00 98.19 87 PRO A C 1
ATOM 664 O O . PRO A 1 87 ? 3.791 -12.688 -0.549 1.00 98.19 87 PRO A O 1
ATOM 667 N N . LYS A 1 88 ? 2.324 -12.250 1.107 1.00 98.19 88 LYS A N 1
ATOM 668 C CA . LYS A 1 88 ? 1.124 -12.291 0.259 1.00 98.19 88 LYS A CA 1
ATOM 669 C C . LYS A 1 88 ? 1.104 -11.133 -0.740 1.00 98.19 88 LYS A C 1
ATOM 671 O O . LYS A 1 88 ? 0.831 -11.343 -1.921 1.00 98.19 88 LYS A O 1
ATOM 676 N N . LEU A 1 89 ? 1.449 -9.923 -0.295 1.00 98.19 89 LEU A N 1
ATOM 677 C CA . LEU A 1 89 ? 1.517 -8.764 -1.186 1.00 98.19 89 LEU A CA 1
ATOM 678 C C . LEU A 1 89 ? 2.588 -8.946 -2.275 1.00 98.19 89 LEU A C 1
ATOM 680 O O . LEU A 1 89 ? 2.343 -8.635 -3.442 1.00 98.19 89 LEU A O 1
ATOM 684 N N . LYS A 1 90 ? 3.754 -9.493 -1.913 1.00 98.44 90 LYS A N 1
ATOM 685 C CA . LYS A 1 90 ? 4.846 -9.798 -2.844 1.00 98.44 90 LYS A CA 1
ATOM 686 C C . LYS A 1 90 ? 4.433 -10.849 -3.871 1.00 98.44 90 LYS A C 1
ATOM 688 O O . LYS A 1 90 ? 4.637 -10.619 -5.057 1.00 98.44 90 LYS A O 1
ATOM 693 N N . GLU A 1 91 ? 3.823 -11.951 -3.435 1.00 98.50 91 GLU A N 1
ATOM 694 C CA . GLU A 1 91 ? 3.326 -13.019 -4.315 1.00 98.50 91 GLU A CA 1
ATOM 695 C C . GLU A 1 91 ? 2.418 -12.458 -5.423 1.00 98.50 91 GLU A C 1
ATOM 697 O O . GLU A 1 91 ? 2.616 -12.722 -6.611 1.00 98.50 91 GLU A O 1
ATOM 702 N N . VAL A 1 92 ? 1.443 -11.629 -5.043 1.00 98.44 92 VAL A N 1
ATOM 703 C CA . VAL A 1 92 ? 0.519 -11.015 -6.003 1.00 98.44 92 VAL A CA 1
ATOM 704 C C . VAL A 1 92 ? 1.239 -9.987 -6.875 1.00 98.44 92 VAL A C 1
ATOM 706 O O . VAL A 1 92 ? 1.035 -9.972 -8.085 1.00 98.44 92 VAL A O 1
ATOM 709 N N . SER A 1 93 ? 2.144 -9.182 -6.315 1.00 98.19 93 SER A N 1
ATOM 710 C CA . SER A 1 93 ? 2.948 -8.227 -7.095 1.00 98.19 93 SER A CA 1
ATOM 711 C C . SER A 1 93 ? 3.768 -8.915 -8.188 1.00 98.19 93 SER A C 1
ATOM 713 O O . SER A 1 93 ? 3.832 -8.428 -9.317 1.00 98.19 93 SER A O 1
ATOM 715 N N . GLU A 1 94 ? 4.347 -10.077 -7.891 1.00 97.94 94 GLU A N 1
ATOM 716 C CA . GLU A 1 94 ? 5.107 -10.874 -8.859 1.00 97.94 94 GLU A CA 1
ATOM 717 C C . GLU A 1 94 ? 4.210 -11.441 -9.963 1.00 97.94 94 GLU A C 1
ATOM 719 O O . GLU A 1 94 ? 4.585 -11.410 -11.135 1.00 97.94 94 GLU A O 1
ATOM 724 N N . ARG A 1 95 ? 2.971 -11.836 -9.640 1.00 97.62 95 ARG A N 1
ATOM 725 C CA . ARG A 1 95 ? 1.957 -12.182 -10.655 1.00 97.62 95 ARG A CA 1
ATOM 726 C C . ARG A 1 95 ? 1.558 -10.999 -11.543 1.00 97.62 95 ARG A C 1
ATOM 728 O O . ARG A 1 95 ? 1.188 -11.212 -12.695 1.00 97.62 95 ARG A O 1
ATOM 735 N N . PHE A 1 96 ? 1.658 -9.770 -11.038 1.00 97.00 96 PHE A N 1
ATOM 736 C CA . PHE A 1 96 ? 1.513 -8.538 -11.825 1.00 97.00 96 PHE A CA 1
ATOM 737 C C . PHE A 1 96 ? 2.790 -8.152 -12.601 1.00 97.00 96 PHE A C 1
ATOM 739 O O . PHE A 1 96 ? 2.793 -7.145 -13.308 1.00 97.00 96 PHE A O 1
ATOM 746 N N . GLY A 1 97 ? 3.861 -8.949 -12.512 1.00 95.88 97 GLY A N 1
ATOM 747 C CA . GLY A 1 97 ? 5.100 -8.773 -13.272 1.00 95.88 97 GLY A CA 1
ATOM 748 C C . GLY A 1 97 ? 6.227 -8.059 -12.525 1.00 95.88 97 GLY A C 1
ATOM 749 O O . GLY A 1 97 ? 7.268 -7.798 -13.127 1.00 95.88 97 GLY A O 1
ATOM 750 N N . PHE A 1 98 ? 6.068 -7.751 -11.232 1.00 96.75 98 PHE A N 1
ATOM 751 C CA . PHE A 1 98 ? 7.187 -7.270 -10.414 1.00 96.75 98 PHE A CA 1
ATOM 752 C C . PHE A 1 98 ? 8.262 -8.346 -10.230 1.00 96.75 98 PHE A C 1
ATOM 754 O O . PHE A 1 98 ? 7.977 -9.541 -10.312 1.00 96.75 98 PHE A O 1
ATOM 761 N N . ASN A 1 99 ? 9.511 -7.916 -10.009 1.00 96.62 99 ASN A N 1
ATOM 762 C CA . ASN A 1 99 ? 10.691 -8.784 -9.877 1.00 96.62 99 ASN A CA 1
ATOM 763 C C . ASN A 1 99 ? 10.886 -9.758 -11.052 1.00 96.62 99 ASN A C 1
ATOM 765 O O . ASN A 1 99 ? 11.532 -10.794 -10.905 1.00 96.62 99 ASN A O 1
ATOM 769 N N . SER A 1 100 ? 10.290 -9.453 -12.203 1.00 94.44 100 SER A N 1
ATOM 770 C CA . SER A 1 100 ? 10.243 -10.350 -13.348 1.00 94.44 100 SER A CA 1
ATOM 771 C C . SER A 1 100 ? 10.688 -9.624 -14.604 1.00 94.44 100 SER A C 1
ATOM 773 O O . SER A 1 100 ? 10.345 -8.465 -14.848 1.00 94.44 100 SER A O 1
ATOM 775 N N . ARG A 1 101 ? 11.434 -10.337 -15.447 1.00 92.38 101 ARG A N 1
ATOM 776 C CA . ARG A 1 101 ? 11.827 -9.831 -16.755 1.00 92.38 101 ARG A CA 1
ATOM 777 C C . ARG A 1 101 ? 10.627 -9.796 -17.692 1.00 92.38 101 ARG A C 1
ATOM 779 O O . ARG A 1 101 ? 10.060 -10.835 -18.025 1.00 92.38 101 ARG A O 1
ATOM 786 N N . VAL A 1 102 ? 10.311 -8.610 -18.203 1.00 90.31 102 VAL A N 1
ATOM 787 C CA . VAL A 1 102 ? 9.342 -8.452 -19.292 1.00 90.31 102 VAL A CA 1
ATOM 788 C C . VAL A 1 102 ? 10.061 -8.670 -20.631 1.00 90.31 102 VAL A C 1
ATOM 790 O O . VAL A 1 102 ? 11.058 -7.992 -20.904 1.00 90.31 102 VAL A O 1
ATOM 793 N N . PRO A 1 103 ? 9.616 -9.620 -21.475 1.00 89.25 103 PRO A N 1
ATOM 794 C CA . PRO A 1 103 ? 10.244 -9.863 -22.765 1.00 89.25 103 PRO A CA 1
ATOM 795 C C . PRO A 1 103 ? 10.013 -8.683 -23.717 1.00 89.25 103 PRO A C 1
ATOM 797 O O . PRO A 1 103 ? 8.916 -8.137 -23.806 1.00 89.25 103 PRO A O 1
ATOM 800 N N . GLY A 1 104 ? 11.050 -8.318 -24.469 1.00 86.12 104 GLY A N 1
ATOM 801 C CA . GLY A 1 104 ? 10.990 -7.294 -25.506 1.00 86.12 104 GLY A CA 1
ATOM 802 C C . GLY A 1 104 ? 11.858 -7.692 -26.694 1.00 86.12 104 GLY A C 1
ATOM 803 O O . GLY A 1 104 ? 13.005 -8.105 -26.524 1.00 86.12 104 GLY A O 1
ATOM 804 N N . ILE A 1 105 ? 11.317 -7.598 -27.909 1.00 88.19 105 ILE A N 1
ATOM 805 C CA . ILE A 1 105 ? 12.078 -7.896 -29.128 1.00 88.19 105 ILE A CA 1
ATOM 806 C C . ILE A 1 105 ? 12.977 -6.698 -29.434 1.00 88.19 105 ILE A C 1
ATOM 808 O O . ILE A 1 105 ? 12.490 -5.593 -29.659 1.00 88.19 105 ILE A O 1
ATOM 812 N N . GLY A 1 106 ? 14.293 -6.913 -29.425 1.00 89.31 106 GLY A N 1
ATOM 813 C CA . GLY A 1 106 ? 15.279 -5.874 -29.742 1.00 89.31 106 GLY A CA 1
ATOM 814 C C . GLY A 1 106 ? 15.432 -4.778 -28.681 1.00 89.31 106 GLY A C 1
ATOM 815 O O . GLY A 1 106 ? 16.169 -3.822 -28.909 1.00 89.31 106 GLY A O 1
ATOM 816 N N . ILE A 1 107 ? 14.773 -4.908 -27.524 1.00 90.19 107 ILE A N 1
ATOM 817 C CA . ILE A 1 107 ? 14.871 -3.959 -26.411 1.00 90.19 107 ILE A CA 1
ATOM 818 C C . ILE A 1 107 ? 15.048 -4.693 -25.082 1.00 90.19 107 ILE A C 1
ATOM 820 O O . ILE A 1 107 ? 14.472 -5.755 -24.855 1.00 90.19 107 ILE A O 1
ATOM 824 N N . SER A 1 108 ? 15.836 -4.101 -24.189 1.00 88.94 108 SER A N 1
ATOM 825 C CA . SER A 1 108 ? 15.923 -4.524 -22.793 1.00 88.94 108 SER A CA 1
ATOM 826 C C . SER A 1 108 ? 15.009 -3.640 -21.953 1.00 88.94 108 SER A C 1
ATOM 828 O O . SER A 1 108 ?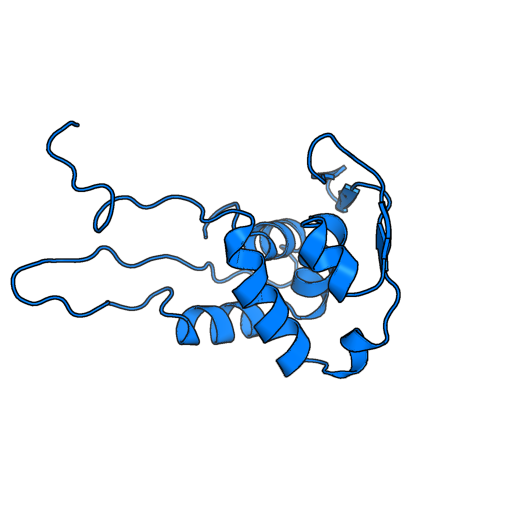 15.084 -2.416 -22.057 1.00 88.94 108 SER A O 1
ATOM 830 N N . ILE A 1 109 ? 14.160 -4.260 -21.138 1.00 93.25 109 ILE A N 1
ATOM 831 C CA . ILE A 1 109 ? 13.267 -3.587 -20.193 1.00 93.25 109 ILE A CA 1
ATOM 832 C C . ILE A 1 109 ? 13.820 -3.854 -18.795 1.00 93.25 109 ILE A C 1
ATOM 834 O O . ILE A 1 109 ? 14.145 -4.995 -18.467 1.00 93.25 109 ILE A O 1
ATOM 838 N N . SER A 1 110 ? 13.981 -2.802 -18.001 1.00 93.31 110 SER A N 1
ATOM 839 C CA . SER A 1 110 ? 14.424 -2.919 -16.614 1.00 93.31 110 SER A CA 1
ATOM 840 C C . SER A 1 110 ? 13.343 -3.582 -15.771 1.00 93.31 110 SER A C 1
ATOM 842 O O . SER A 1 110 ? 12.169 -3.232 -15.866 1.00 93.31 110 SER A O 1
ATOM 844 N N . GLU A 1 111 ? 13.753 -4.531 -14.937 1.00 94.69 111 GLU A N 1
ATOM 845 C CA . GLU A 1 111 ? 12.861 -5.212 -14.002 1.00 94.69 111 GLU A CA 1
ATOM 846 C C . GLU A 1 111 ? 12.380 -4.231 -12.927 1.00 94.69 111 GLU A C 1
ATOM 848 O O . GLU A 1 111 ? 13.183 -3.516 -12.313 1.00 94.69 111 GLU A O 1
ATOM 853 N N . SER A 1 112 ? 11.067 -4.200 -12.695 1.00 95.06 112 SER A N 1
ATOM 854 C CA . SER A 1 112 ? 10.492 -3.529 -11.530 1.00 95.06 112 SER A CA 1
ATOM 855 C C . SER A 1 112 ? 10.809 -4.314 -10.259 1.00 95.06 112 SER A C 1
ATOM 857 O O . SER A 1 112 ? 11.166 -5.494 -10.307 1.00 95.06 112 SER A O 1
ATOM 859 N N . ARG A 1 113 ? 10.708 -3.654 -9.104 1.00 95.81 113 ARG A N 1
ATOM 860 C CA . ARG A 1 113 ? 11.157 -4.210 -7.827 1.00 95.81 113 ARG A CA 1
ATOM 861 C C . ARG A 1 113 ? 10.008 -4.256 -6.841 1.00 95.81 113 ARG A C 1
ATOM 863 O O . ARG A 1 113 ? 9.230 -3.325 -6.754 1.00 95.81 113 ARG A O 1
ATOM 870 N N . PHE A 1 114 ? 9.907 -5.332 -6.084 1.00 97.62 114 PHE A N 1
ATOM 871 C CA . PHE A 1 114 ? 9.045 -5.392 -4.916 1.00 97.62 114 PHE A CA 1
ATOM 872 C C . PHE A 1 114 ? 9.823 -6.040 -3.768 1.00 97.62 114 PHE A C 1
ATOM 874 O O . PHE A 1 114 ? 10.395 -7.121 -3.965 1.00 97.62 114 PHE A O 1
ATOM 881 N N . PRO A 1 115 ? 9.895 -5.404 -2.587 1.00 97.31 115 PRO A N 1
ATOM 882 C CA . PRO A 1 115 ? 10.798 -5.830 -1.531 1.00 97.31 115 PRO A CA 1
ATOM 883 C C . PRO A 1 115 ? 10.308 -7.101 -0.829 1.00 97.31 115 PRO A C 1
ATOM 885 O O . PRO A 1 115 ? 9.107 -7.332 -0.684 1.00 97.31 115 PRO A O 1
ATOM 888 N N . ALA A 1 116 ? 11.260 -7.889 -0.332 1.00 97.69 116 ALA A N 1
ATOM 889 C CA . ALA A 1 116 ? 11.013 -8.905 0.683 1.00 97.69 116 ALA A CA 1
ATOM 890 C C . ALA A 1 116 ? 11.294 -8.291 2.059 1.00 97.69 116 ALA A C 1
ATOM 892 O O . ALA A 1 116 ? 12.429 -7.905 2.337 1.00 97.69 116 ALA A O 1
ATOM 893 N N . LEU A 1 117 ? 10.265 -8.191 2.893 1.00 97.31 117 LEU A N 1
ATOM 894 C CA . LEU A 1 117 ? 10.312 -7.547 4.205 1.00 97.31 117 LEU A CA 1
ATOM 895 C C . LEU A 1 117 ? 9.962 -8.554 5.297 1.00 97.31 117 LEU A C 1
ATOM 897 O O . LEU A 1 117 ? 9.239 -9.524 5.061 1.00 97.31 117 LEU A O 1
ATOM 901 N N . LYS A 1 118 ? 10.479 -8.322 6.500 1.00 97.31 118 LYS A N 1
ATOM 902 C CA . LYS A 1 118 ? 10.099 -9.074 7.698 1.00 97.31 118 LYS A CA 1
ATOM 903 C C . LYS A 1 118 ? 8.819 -8.501 8.301 1.00 97.31 118 LYS A C 1
ATOM 905 O O . LYS A 1 118 ? 8.556 -7.309 8.188 1.00 97.31 118 LYS A O 1
ATOM 910 N N . ASP A 1 119 ? 8.067 -9.333 9.016 1.00 95.81 119 ASP A N 1
ATOM 911 C CA . ASP A 1 119 ? 6.766 -8.949 9.585 1.00 95.81 119 ASP A CA 1
ATOM 912 C C . ASP A 1 119 ? 6.854 -7.789 10.590 1.00 95.81 119 ASP A C 1
ATOM 914 O O . ASP A 1 119 ? 5.899 -7.036 10.753 1.00 95.81 119 ASP A O 1
ATOM 918 N N . TYR A 1 120 ? 8.012 -7.593 11.234 1.00 94.94 120 TYR A N 1
ATOM 919 C CA . TYR A 1 120 ? 8.233 -6.460 12.137 1.00 94.94 120 TYR A CA 1
ATOM 920 C C . TYR A 1 120 ? 8.437 -5.122 11.403 1.00 94.94 120 TYR A C 1
ATOM 922 O O . TYR A 1 120 ? 8.370 -4.067 12.029 1.00 94.94 120 TYR A O 1
ATOM 930 N N . GLU A 1 121 ? 8.663 -5.125 10.086 1.00 96.06 121 GLU A N 1
ATOM 931 C CA . GLU A 1 121 ? 8.868 -3.920 9.271 1.00 96.06 121 GLU A CA 1
ATOM 932 C C . GLU A 1 121 ? 7.536 -3.297 8.815 1.00 96.06 121 GLU A C 1
ATOM 934 O O . GLU A 1 121 ? 7.390 -2.864 7.671 1.00 96.06 121 GLU A O 1
ATOM 939 N N . VAL A 1 122 ? 6.544 -3.246 9.708 1.00 96.38 122 VAL A N 1
ATOM 940 C CA . VAL A 1 122 ? 5.149 -2.873 9.404 1.00 96.38 122 VAL A CA 1
ATOM 941 C C . VAL A 1 122 ? 5.011 -1.550 8.641 1.00 96.38 122 VAL A C 1
ATOM 943 O O . VAL A 1 122 ? 4.211 -1.460 7.711 1.00 96.38 122 VAL A O 1
ATOM 946 N N . GLY A 1 123 ? 5.842 -0.550 8.951 1.00 97.06 123 GLY A N 1
ATOM 947 C CA . GLY A 1 123 ? 5.869 0.723 8.226 1.00 97.06 123 GLY A CA 1
ATOM 948 C C . GLY A 1 123 ? 6.306 0.575 6.766 1.00 97.06 123 GLY A C 1
ATOM 949 O O . GLY A 1 123 ? 5.666 1.125 5.870 1.00 97.06 123 GLY A O 1
ATOM 950 N N . ASN A 1 124 ? 7.337 -0.234 6.501 1.00 97.19 124 ASN A N 1
ATOM 951 C CA . ASN A 1 124 ? 7.801 -0.523 5.140 1.00 97.19 124 ASN A CA 1
ATOM 952 C C . ASN A 1 124 ? 6.766 -1.344 4.361 1.00 97.19 124 ASN A C 1
ATOM 954 O O . ASN A 1 124 ? 6.580 -1.117 3.163 1.00 97.19 124 ASN A O 1
ATOM 958 N N . ILE A 1 125 ? 6.060 -2.261 5.031 1.00 98.12 125 ILE A N 1
ATOM 959 C CA . ILE A 1 125 ? 4.963 -3.033 4.431 1.00 98.12 125 ILE A CA 1
ATOM 960 C C . ILE A 1 125 ? 3.823 -2.095 4.020 1.00 98.12 125 ILE A C 1
ATOM 962 O O . ILE A 1 125 ? 3.382 -2.136 2.871 1.00 98.12 125 ILE A O 1
ATOM 966 N N . ALA A 1 126 ? 3.403 -1.198 4.916 1.00 98.31 126 ALA A N 1
ATOM 967 C CA . ALA A 1 126 ? 2.358 -0.217 4.639 1.00 98.31 126 ALA A CA 1
ATOM 968 C C . ALA A 1 126 ? 2.734 0.718 3.475 1.00 98.31 126 ALA A C 1
ATOM 970 O O . ALA A 1 126 ? 1.923 0.952 2.579 1.00 98.31 126 ALA A O 1
ATOM 971 N N . GLN A 1 127 ? 3.981 1.206 3.451 1.00 98.00 127 GLN A N 1
ATOM 972 C CA . GLN A 1 127 ? 4.506 2.045 2.366 1.00 98.00 127 GLN A CA 1
ATOM 973 C C . GLN A 1 127 ? 4.552 1.294 1.030 1.00 98.00 127 GLN A C 1
ATOM 975 O O . GLN A 1 127 ? 4.138 1.834 0.001 1.00 98.00 127 GLN A O 1
ATOM 980 N N . SER A 1 128 ? 4.985 0.031 1.044 1.00 98.12 128 SER A N 1
ATOM 981 C CA . SER A 1 128 ? 5.006 -0.812 -0.156 1.00 98.12 128 SER A CA 1
ATOM 982 C C . SER A 1 128 ? 3.591 -1.029 -0.703 1.00 98.12 128 SER A C 1
ATOM 984 O O . SER A 1 128 ? 3.366 -0.911 -1.904 1.00 98.12 128 SER A O 1
ATOM 986 N N . GLY A 1 129 ? 2.607 -1.233 0.180 1.00 98.12 129 GLY A N 1
ATOM 987 C CA . GLY A 1 129 ? 1.188 -1.363 -0.169 1.00 98.12 129 GLY A CA 1
ATOM 988 C C . GLY A 1 129 ? 0.559 -0.143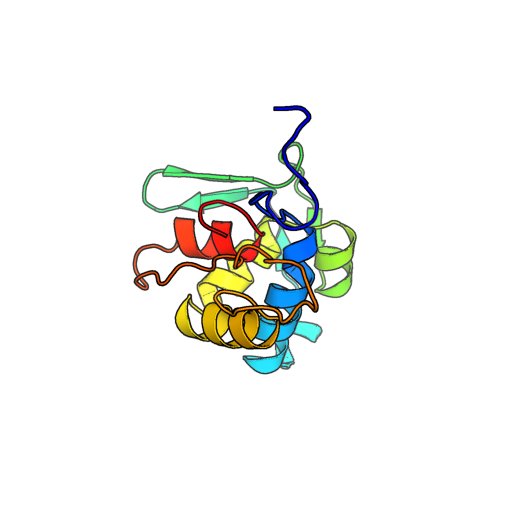 -0.844 1.00 98.12 129 GLY A C 1
ATOM 989 O O . GLY A 1 129 ? -0.479 -0.268 -1.496 1.00 98.12 129 GLY A O 1
ATOM 990 N N . ILE A 1 130 ? 1.182 1.031 -0.744 1.00 98.50 130 ILE A N 1
ATOM 991 C CA . ILE A 1 130 ? 0.744 2.250 -1.440 1.00 98.50 130 ILE A CA 1
ATOM 992 C C . ILE A 1 130 ? 1.697 2.671 -2.567 1.00 98.50 130 ILE A C 1
ATOM 994 O O . ILE A 1 130 ? 1.592 3.793 -3.069 1.00 98.50 130 ILE A O 1
ATOM 998 N N . GLY A 1 131 ? 2.608 1.777 -2.969 1.00 97.19 131 GLY A N 1
ATOM 999 C CA . GLY A 1 131 ? 3.547 1.986 -4.070 1.00 97.19 131 GLY A CA 1
ATOM 1000 C C . GLY A 1 131 ? 4.687 2.953 -3.750 1.00 97.19 131 GLY A C 1
ATOM 1001 O O . GLY A 1 131 ? 5.140 3.669 -4.641 1.00 97.19 131 GLY A O 1
ATOM 1002 N N . GLN A 1 132 ? 5.102 3.032 -2.484 1.00 94.62 132 GLN A N 1
ATOM 1003 C CA . GLN A 1 132 ? 6.218 3.859 -2.014 1.00 94.62 132 GLN A CA 1
ATOM 1004 C C . GLN A 1 132 ? 7.363 2.989 -1.459 1.00 94.62 132 GLN A C 1
ATOM 1006 O O . GLN A 1 132 ? 7.277 1.765 -1.428 1.00 94.62 132 GLN A O 1
ATOM 1011 N N . ALA A 1 133 ? 8.439 3.638 -1.004 1.00 85.50 133 ALA A N 1
ATOM 1012 C CA . ALA A 1 133 ? 9.675 3.014 -0.525 1.00 85.50 133 ALA A CA 1
ATOM 1013 C C . ALA A 1 133 ? 10.447 2.259 -1.626 1.00 85.50 133 ALA A C 1
ATOM 1015 O O . ALA A 1 133 ? 10.940 2.893 -2.555 1.00 85.50 133 ALA A O 1
ATOM 1016 N N . SER A 1 134 ? 10.626 0.944 -1.492 1.00 82.69 134 SER A N 1
ATOM 1017 C CA . SER A 1 134 ? 11.475 0.123 -2.375 1.00 82.69 134 SER A CA 1
ATOM 1018 C C . SER A 1 134 ? 10.695 -0.643 -3.453 1.00 82.69 134 SER A C 1
ATOM 1020 O O . SER A 1 134 ? 11.188 -1.661 -3.944 1.00 82.69 134 SER A O 1
ATOM 1022 N N . VAL A 1 135 ? 9.491 -0.161 -3.779 1.00 76.38 135 VAL A N 1
ATOM 1023 C CA . VAL A 1 135 ? 8.606 -0.651 -4.854 1.00 76.38 135 VAL A CA 1
ATOM 1024 C C . VAL A 1 135 ? 8.862 0.099 -6.161 1.00 76.38 135 VAL A C 1
ATOM 1026 O O . VAL A 1 135 ? 9.148 1.314 -6.078 1.00 76.38 135 VAL A O 1
#

pLDDT: mean 95.79, std 4.31, range [75.06, 98.81]

InterPro domains:
  IPR001460 Penicillin-binding protein, transpeptidase [PF00905] (3-131)
  IPR012338 Beta-lactamase/transpeptidase-like [G3DSA:3.40.710.10] (1-135)
  IPR012338 Beta-lactamase/transpeptidase-like [SSF56601] (3-133)
  IPR050515 Class D beta-lactamase/transpeptidase [PTHR30627] (2-133)

Secondary structure (DSSP, 8-state):
-TTS-HHHH-----GGGGHHHHHHHHHHH-GGGGG--EEE-SEEE-TTS-EEE-GGG---EEE-HHHHHHTT-HHHHHHHHHHHHHHHHHHHHHHTTTTSPPP-SS---PPP------TT-HHHHHHHHTT-S--

Radius of gyration: 15.81 Å; chains: 1; bounding box: 38×30×47 Å

Organism: Clostridium perfringens (NCBI:txid1502)

Foldseek 3Di:
DVPDPCVFRNADQPFQVLLVLLVVLLCVQPVCLQVDKDAFQQWDQDPVRDIDGQVVSDGPGIDRPVVCSVSSRLVVQLVSQLVSDQVSSVVSVVVVQAPHFDDDDVDGGDHHHQDDDDSSVSVVSSQSSRRDDRD

Sequence (135 aa):
SKLLNRTINGLYPPGSVFKTVTLSAALENDPSIVNRTFNDTGKITFPDGTELNNYMKQAHGNLDLQMAYRVSSNVVFGTLAMEMGNPKLKEVSERFGFNSRVPGIGISISESRFPALKDYEVGNIAQSGIGQASV